Protein AF-A0A9R1C4Q6-F1 (afdb_monomer)

Secondary structure (DSSP, 8-state):
--S-SSSHHHHHHHHTPPTT---PPP-GGGSHHHHTT-HHHHHHHHTT-SSEEE--HHHHTS--TTTTGGGGT-SSEEE-HHHHHHHHHHHHHHH--PSP----PPP----

Organism: Triticum turgidum subsp. durum (NCBI:txid4567)

Sequence (111 aa):
MANDCIGEEVEKLATALPDGGVLLLENVRFYKEEEKNDPEFAKKLASVADLYVNDAFGTAHRAHASTEGVTKYLRPAVAGFLMQKVYIAEVALVHELLKPFHCYYLQYQYK

Foldseek 3Di:
DDPALFDDSLLVVLVPADVVGDDDHPDPVVDPQFQVLNLVSLVRNLPSDQAAEDADPVPLVGNGSNNPNVVVVHPPHYYDPNRVVVVVVVCCVVPVPDDDDDDDDDDDDDD

InterPro domains:
  IPR001576 Phosphoglycerate kinase [PF00162] (2-100)
  IPR001576 Phosphoglycerate kinase [PR00477] (20-35)
  IPR001576 Phosphoglycerate kinase [PR00477] (48-70)
  IPR001576 Phosphoglycerate kinase [PR00477] (79-101)
  IPR001576 Phosphoglycerate kinase [PTHR11406] (1-94)
  IPR015824 Phosphoglycerate kinase, N-terminal [G3DSA:3.40.50.1260] (1-107)
  IPR036043 Phosphoglycerate kinase superfamily [SSF53748] (2-95)

pLDDT: mean 92.33, std 8.68, range [60.38, 98.62]

Solvent-accessible surface area (backbone atoms only — not comparable to full-atom values): 6778 Å² total; per-residue (Å²): 113,44,95,38,57,54,58,73,69,42,44,50,54,53,71,66,51,58,93,93,55,85,80,48,61,32,73,60,78,81,40,74,45,29,75,65,30,30,65,69,56,10,50,49,56,32,73,66,50,68,57,39,70,48,58,55,59,95,52,60,90,45,72,18,6,88,70,42,39,22,57,79,73,22,63,62,64,44,72,28,72,61,30,49,53,53,51,52,53,50,49,45,59,75,76,60,70,70,81,90,81,87,88,85,86,85,82,88,76,87,128

Mean predicted aligned error: 5.25 Å

Structure (mmCIF, N/CA/C/O backbone):
data_AF-A0A9R1C4Q6-F1
#
_entry.id   AF-A0A9R1C4Q6-F1
#
loop_
_atom_site.group_PDB
_atom_site.id
_atom_site.type_symbol
_atom_site.label_atom_id
_atom_site.label_alt_id
_atom_site.label_comp_id
_atom_site.label_asym_id
_atom_site.label_entity_id
_atom_site.label_seq_id
_atom_site.pdbx_PDB_ins_code
_atom_site.Cartn_x
_atom_site.Cartn_y
_atom_site.Cartn_z
_atom_site.occupancy
_atom_site.B_iso_or_equiv
_atom_site.auth_seq_id
_atom_site.auth_comp_id
_atom_site.auth_asym_id
_atom_site.auth_atom_id
_atom_site.pdbx_PDB_model_num
ATOM 1 N N . MET A 1 1 ? -16.572 4.669 -0.882 1.00 83.12 1 MET A N 1
ATOM 2 C CA . MET A 1 1 ? -15.313 5.398 -0.629 1.00 83.12 1 MET A CA 1
ATOM 3 C C . MET A 1 1 ? -15.221 5.600 0.868 1.00 83.12 1 MET A C 1
ATOM 5 O O . MET A 1 1 ? -16.247 5.923 1.458 1.00 83.12 1 MET A O 1
ATOM 9 N N . ALA A 1 2 ? -14.073 5.311 1.471 1.00 93.06 2 ALA A N 1
ATOM 10 C CA . ALA A 1 2 ? -13.839 5.588 2.884 1.00 93.06 2 ALA A CA 1
ATOM 11 C C . ALA A 1 2 ? -13.455 7.063 3.077 1.00 93.06 2 ALA A C 1
ATOM 13 O O . ALA A 1 2 ? -12.887 7.668 2.172 1.00 93.06 2 ALA A O 1
ATOM 14 N N . ASN A 1 3 ? -13.754 7.621 4.250 1.00 95.38 3 ASN A N 1
ATOM 15 C CA . ASN A 1 3 ? -13.382 8.997 4.608 1.00 95.38 3 ASN A CA 1
ATOM 16 C C . ASN A 1 3 ? -11.925 9.114 5.098 1.00 95.38 3 ASN A C 1
ATOM 18 O O . ASN A 1 3 ? -11.452 10.213 5.366 1.00 95.38 3 ASN A O 1
ATOM 22 N N . ASP A 1 4 ? -11.239 7.981 5.260 1.00 97.44 4 ASP A N 1
ATOM 23 C CA . ASP A 1 4 ? -9.867 7.874 5.749 1.00 97.44 4 ASP A CA 1
ATOM 24 C C . ASP A 1 4 ? -9.185 6.643 5.105 1.00 97.44 4 ASP A C 1
ATOM 26 O O . ASP A 1 4 ? -9.827 5.875 4.378 1.00 97.44 4 ASP A O 1
ATOM 30 N N . CYS A 1 5 ? -7.889 6.445 5.346 1.00 97.06 5 CYS A N 1
ATOM 31 C CA . CYS A 1 5 ? -7.134 5.260 4.933 1.00 97.06 5 CYS A CA 1
ATOM 32 C C . CYS A 1 5 ? -6.774 4.315 6.087 1.00 97.06 5 CYS A C 1
ATOM 34 O O . CYS A 1 5 ? -6.268 3.225 5.834 1.00 97.06 5 CYS A O 1
ATOM 36 N N . ILE A 1 6 ? -7.034 4.708 7.337 1.00 96.88 6 ILE A N 1
ATOM 37 C CA . ILE A 1 6 ? -6.811 3.896 8.541 1.00 96.88 6 ILE A CA 1
ATOM 38 C C . ILE A 1 6 ? -7.949 4.084 9.556 1.00 96.88 6 ILE A C 1
ATOM 40 O O . ILE A 1 6 ? -8.725 5.032 9.470 1.00 96.88 6 ILE A O 1
ATOM 44 N N . GLY A 1 7 ? -8.012 3.206 10.560 1.00 96.06 7 GLY A N 1
ATOM 45 C CA . GLY A 1 7 ? -8.912 3.340 11.710 1.00 96.06 7 GLY A CA 1
ATOM 46 C C . GLY A 1 7 ? -10.167 2.468 11.638 1.00 96.06 7 GLY A C 1
ATOM 47 O O . GLY A 1 7 ? -10.437 1.803 10.639 1.00 96.06 7 GLY A O 1
ATOM 48 N N . GLU A 1 8 ? -10.947 2.479 12.722 1.00 95.75 8 GLU A N 1
ATOM 49 C CA . GLU A 1 8 ? -12.047 1.525 12.931 1.00 95.75 8 GLU A CA 1
ATOM 50 C C . GLU A 1 8 ? -13.141 1.585 11.856 1.00 95.75 8 GLU A C 1
ATOM 52 O O . GLU A 1 8 ? -13.734 0.562 11.521 1.00 95.75 8 GLU A O 1
ATOM 57 N N . GLU A 1 9 ? -13.453 2.769 11.319 1.00 95.31 9 GLU A N 1
ATOM 58 C CA . GLU A 1 9 ? -14.451 2.877 10.247 1.00 95.31 9 GLU A CA 1
ATOM 59 C C . GLU A 1 9 ? -13.967 2.220 8.953 1.00 95.31 9 GLU A C 1
ATOM 61 O O . GLU A 1 9 ? -14.748 1.546 8.282 1.00 95.31 9 GLU A O 1
ATOM 66 N N . VAL A 1 10 ? -12.679 2.359 8.627 1.00 97.06 10 VAL A N 1
ATOM 67 C CA . VAL A 1 10 ? -12.078 1.723 7.450 1.00 97.06 10 VAL A CA 1
ATOM 68 C C . VAL A 1 10 ? -12.091 0.204 7.606 1.00 97.06 10 VAL A C 1
ATOM 70 O O . VAL A 1 10 ? -12.490 -0.494 6.678 1.00 97.06 10 VAL A O 1
ATOM 73 N N . GLU A 1 11 ? -11.751 -0.306 8.792 1.00 95.88 11 GLU A N 1
ATOM 74 C CA . GLU A 1 11 ? -11.798 -1.742 9.102 1.00 95.88 11 GLU A CA 1
ATOM 75 C C . GLU A 1 11 ? -13.215 -2.318 8.971 1.00 95.88 11 GLU A C 1
ATOM 77 O O . GLU A 1 11 ? -13.406 -3.381 8.373 1.00 95.88 11 GLU A O 1
ATOM 82 N N . LYS A 1 12 ? -14.232 -1.596 9.461 1.00 96.12 12 LYS A N 1
ATOM 83 C CA . LYS A 1 12 ? -15.643 -1.991 9.312 1.00 96.12 12 LYS A CA 1
ATOM 84 C C . LYS A 1 12 ? -16.077 -2.009 7.850 1.00 96.12 12 LYS A C 1
ATOM 86 O O . LYS A 1 12 ? -16.726 -2.963 7.428 1.00 96.12 12 LYS A O 1
ATOM 91 N N . LEU A 1 13 ? -15.719 -0.980 7.080 1.00 96.25 13 LEU A N 1
ATOM 92 C CA . LEU A 1 13 ? -16.040 -0.905 5.653 1.00 96.25 13 LEU A CA 1
ATOM 93 C C . LEU A 1 13 ? -15.356 -2.022 4.863 1.00 96.25 13 LEU A C 1
ATOM 95 O O . LEU A 1 13 ? -16.006 -2.636 4.023 1.00 96.25 13 LEU A O 1
ATOM 99 N N . ALA A 1 14 ? -14.084 -2.305 5.151 1.00 95.62 14 ALA A N 1
ATOM 100 C CA . ALA A 1 14 ? -13.333 -3.378 4.509 1.00 95.62 14 ALA A CA 1
ATOM 101 C C . ALA A 1 14 ? -13.932 -4.757 4.828 1.00 95.62 14 ALA A C 1
ATOM 103 O O . ALA A 1 14 ? -14.160 -5.548 3.918 1.00 95.62 14 ALA A O 1
ATOM 104 N N . THR A 1 15 ? -14.276 -5.017 6.094 1.00 95.00 15 THR A N 1
ATOM 105 C CA . THR A 1 15 ? -14.875 -6.295 6.528 1.00 95.00 15 THR A CA 1
ATOM 106 C C . THR A 1 15 ? -16.282 -6.510 5.961 1.00 95.00 15 THR A C 1
ATOM 108 O O . THR A 1 15 ? -16.712 -7.643 5.763 1.00 95.00 15 THR A O 1
ATOM 111 N N . ALA A 1 16 ? -17.021 -5.429 5.705 1.00 96.19 16 ALA A N 1
ATOM 112 C CA . ALA A 1 16 ? -18.369 -5.484 5.147 1.00 96.19 16 ALA A CA 1
ATOM 113 C C . ALA A 1 16 ? -18.404 -5.583 3.609 1.00 96.19 16 ALA A C 1
ATOM 115 O O . ALA A 1 16 ? -19.497 -5.626 3.036 1.00 96.19 16 ALA A O 1
ATOM 116 N N . LEU A 1 17 ? -17.251 -5.586 2.924 1.00 95.75 17 LEU A N 1
ATOM 117 C CA . LEU A 1 17 ? -17.214 -5.725 1.469 1.00 95.75 17 LEU A CA 1
ATOM 118 C C . LEU A 1 17 ? -17.735 -7.106 1.044 1.00 95.75 17 LEU A C 1
ATOM 120 O O . LEU A 1 17 ? -17.272 -8.120 1.565 1.00 95.75 17 LEU A O 1
ATOM 124 N N . PRO A 1 18 ? -18.660 -7.172 0.071 1.00 95.38 18 PRO A N 1
ATOM 125 C CA . PRO A 1 18 ? -19.007 -8.439 -0.554 1.00 95.38 18 PRO A CA 1
ATOM 126 C C . PRO A 1 18 ? -17.842 -8.949 -1.411 1.00 95.38 18 PRO A C 1
ATOM 128 O O . PRO A 1 18 ? -16.973 -8.174 -1.820 1.00 95.38 18 PRO A O 1
ATOM 131 N N . ASP A 1 19 ? -17.873 -10.233 -1.764 1.00 94.88 19 ASP A N 1
ATOM 132 C CA . ASP A 1 19 ? -16.914 -10.820 -2.701 1.00 94.88 19 ASP A CA 1
ATOM 133 C C . ASP A 1 19 ? -16.870 -10.027 -4.018 1.00 94.88 19 ASP A C 1
ATOM 135 O O . ASP A 1 19 ? -17.896 -9.751 -4.645 1.00 94.88 19 ASP A O 1
ATOM 139 N N . GLY A 1 20 ? -15.663 -9.635 -4.434 1.00 94.56 20 GLY A N 1
ATOM 140 C CA . GLY A 1 20 ? -15.450 -8.787 -5.613 1.00 94.56 20 GLY A CA 1
ATOM 141 C C . GLY A 1 20 ? -15.788 -7.303 -5.409 1.00 94.56 20 GLY A C 1
ATOM 142 O O . GLY A 1 20 ? -15.716 -6.525 -6.361 1.00 94.56 20 GLY A O 1
ATOM 143 N N . GLY A 1 21 ? -16.143 -6.894 -4.190 1.00 95.44 21 GLY A N 1
ATOM 144 C CA . GLY A 1 21 ? -16.329 -5.498 -3.821 1.00 95.44 21 GLY A CA 1
ATOM 145 C C . GLY A 1 21 ? -15.028 -4.696 -3.904 1.00 95.44 21 GLY A C 1
ATOM 146 O O . GLY A 1 21 ? -13.930 -5.221 -3.733 1.00 95.44 21 GLY A O 1
ATOM 147 N N . VAL A 1 22 ? -15.157 -3.392 -4.152 1.00 95.56 22 VAL A N 1
ATOM 148 C CA . VAL A 1 22 ? -14.022 -2.466 -4.238 1.00 95.56 22 VA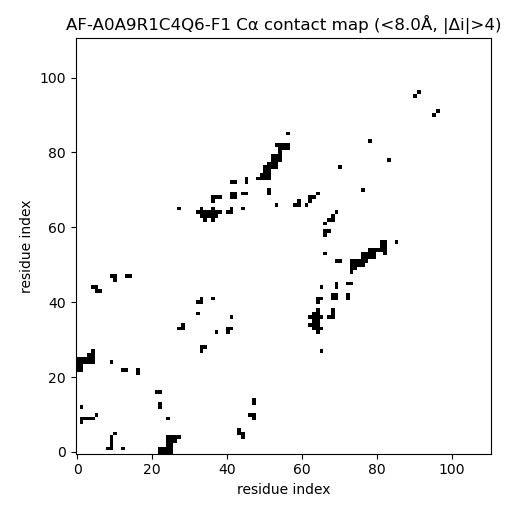L A CA 1
ATOM 149 C C . VAL A 1 22 ? -14.227 -1.328 -3.250 1.00 95.56 22 VAL A C 1
ATOM 151 O O . VAL A 1 22 ? -15.252 -0.643 -3.278 1.00 95.56 22 VAL A O 1
ATOM 154 N N . LEU A 1 23 ? -13.223 -1.089 -2.408 1.00 96.19 23 LEU A N 1
ATOM 155 C CA . LEU A 1 23 ? -13.165 0.061 -1.516 1.00 96.19 23 LEU A CA 1
ATOM 156 C C . LEU A 1 23 ? -11.990 0.953 -1.901 1.00 96.19 23 LEU A C 1
ATOM 158 O O . LEU A 1 23 ? -10.839 0.531 -1.892 1.00 96.19 23 LEU A O 1
ATOM 162 N N . LEU A 1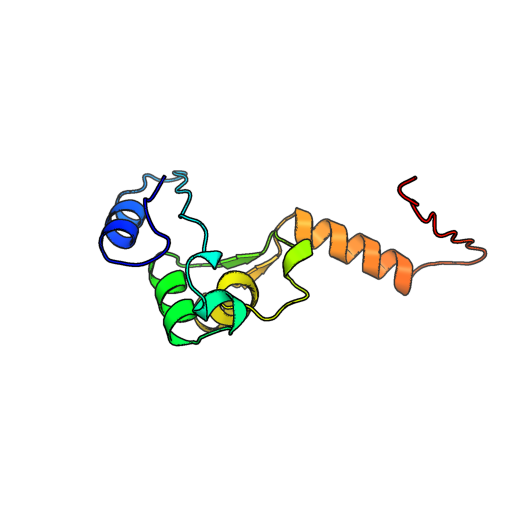 24 ? -12.300 2.209 -2.208 1.00 97.00 24 LEU A N 1
ATOM 163 C CA . LEU A 1 24 ? -11.300 3.258 -2.340 1.00 97.00 24 LEU A CA 1
ATOM 164 C C . LEU A 1 24 ? -11.089 3.922 -0.978 1.00 97.00 24 LEU A C 1
ATOM 166 O O . LEU A 1 24 ? -12.051 4.447 -0.404 1.00 97.00 24 LEU A O 1
ATOM 170 N N . LEU A 1 25 ? -9.849 3.872 -0.495 1.00 97.50 25 LEU A N 1
ATOM 171 C CA . LEU A 1 25 ? -9.385 4.570 0.701 1.00 97.50 25 LEU A CA 1
ATOM 172 C C . LEU A 1 25 ? -9.066 6.033 0.393 1.00 97.50 25 LEU A C 1
ATOM 174 O O . LEU A 1 25 ? -8.812 6.390 -0.759 1.00 97.50 25 LEU A O 1
ATOM 178 N N . GLU A 1 26 ? -9.065 6.866 1.429 1.00 97.81 26 GLU A N 1
ATOM 179 C CA . GLU A 1 26 ? -8.667 8.266 1.293 1.00 97.81 26 GLU A CA 1
ATOM 180 C C . GLU A 1 26 ? -7.155 8.409 1.018 1.00 97.81 26 GLU A C 1
ATOM 182 O O . GLU A 1 26 ? -6.365 7.471 1.161 1.00 97.81 26 GLU A O 1
ATOM 187 N N . ASN A 1 27 ? -6.741 9.595 0.581 1.00 97.50 27 ASN A N 1
ATOM 188 C CA . ASN A 1 27 ? -5.371 9.919 0.222 1.00 97.50 27 ASN A CA 1
ATOM 189 C C . ASN A 1 27 ? -4.380 9.688 1.378 1.00 97.50 27 ASN A C 1
ATOM 191 O O . ASN A 1 27 ? -4.292 10.477 2.319 1.00 97.50 27 ASN A O 1
ATOM 195 N N . VAL A 1 28 ? -3.530 8.665 1.230 1.00 97.06 28 VAL A N 1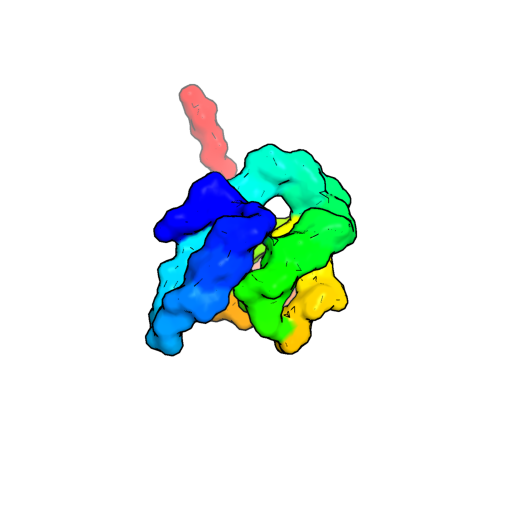
ATOM 196 C CA . VAL A 1 28 ? -2.480 8.300 2.200 1.00 97.06 28 VAL A CA 1
ATOM 197 C C . VAL A 1 28 ? -1.517 9.446 2.531 1.00 97.06 28 VAL A C 1
ATOM 199 O O . VAL A 1 28 ? -0.949 9.472 3.617 1.00 97.06 28 VAL A O 1
ATOM 202 N N . ARG A 1 29 ? -1.357 10.438 1.642 1.00 96.88 29 ARG A N 1
ATOM 203 C CA . ARG A 1 29 ? -0.478 11.600 1.871 1.00 96.88 29 ARG A CA 1
ATOM 204 C C . ARG A 1 29 ? -1.074 12.670 2.783 1.00 96.88 29 ARG A C 1
ATOM 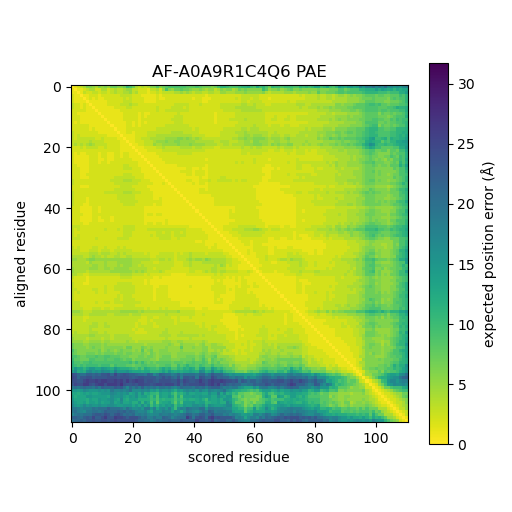206 O O . ARG A 1 29 ? -0.405 13.664 3.057 1.00 96.88 29 ARG A O 1
ATOM 213 N N . PHE A 1 30 ? -2.301 12.492 3.271 1.00 97.88 30 PHE A N 1
ATOM 214 C CA . PHE A 1 30 ? -2.795 13.282 4.401 1.00 97.88 30 PHE A CA 1
ATOM 215 C C . PHE A 1 30 ? -2.055 12.946 5.705 1.00 97.88 30 PHE A C 1
ATOM 217 O O . PHE A 1 30 ? -1.990 13.787 6.602 1.00 97.88 30 PHE A O 1
ATOM 224 N N . TYR A 1 31 ? -1.398 11.784 5.760 1.00 97.94 31 TYR A N 1
ATOM 225 C CA . TYR A 1 31 ? -0.490 11.385 6.827 1.00 97.94 31 TYR A CA 1
ATOM 226 C C . TYR A 1 31 ? 0.960 11.662 6.425 1.00 97.94 31 TYR A C 1
ATOM 228 O O . TYR A 1 31 ? 1.443 11.201 5.392 1.00 97.94 31 TYR A O 1
ATOM 236 N N . LYS A 1 32 ? 1.696 12.401 7.262 1.00 98.00 32 LYS A N 1
ATOM 237 C CA . LYS A 1 32 ? 3.129 12.687 7.027 1.00 98.00 32 LYS A CA 1
ATOM 238 C C . LYS A 1 32 ? 3.992 11.4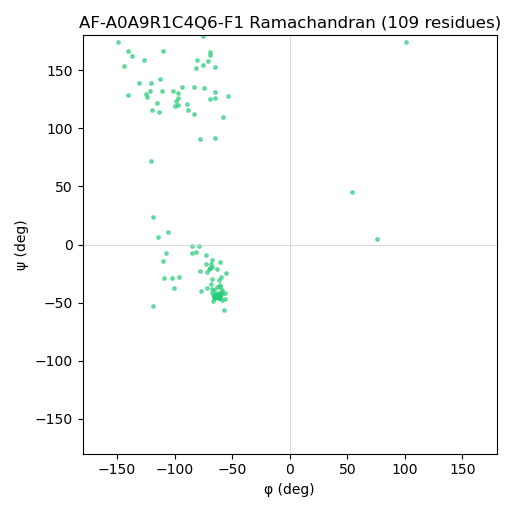35 7.193 1.00 98.00 32 LYS A C 1
ATOM 240 O O . LYS A 1 32 ? 5.134 11.392 6.743 1.00 98.00 32 LYS A O 1
ATOM 245 N N . GLU A 1 33 ? 3.451 10.451 7.891 1.00 98.31 33 GLU A N 1
ATOM 246 C CA . GLU A 1 33 ? 3.982 9.124 8.151 1.00 98.31 33 GLU A CA 1
ATOM 247 C C . GLU A 1 33 ? 4.184 8.318 6.860 1.00 98.31 33 GLU A C 1
ATOM 249 O O . GLU A 1 33 ? 5.127 7.532 6.778 1.00 98.31 33 GLU A O 1
ATOM 254 N N . GLU A 1 34 ? 3.363 8.570 5.832 1.00 98.44 34 GLU A N 1
ATOM 255 C CA . GLU A 1 34 ? 3.462 7.932 4.516 1.00 98.44 34 GLU A CA 1
ATOM 256 C C . GLU A 1 34 ? 4.843 8.147 3.889 1.00 98.44 34 GLU A C 1
ATOM 258 O O . GLU A 1 34 ? 5.552 7.187 3.583 1.00 98.44 34 GLU A O 1
ATOM 263 N N . GLU A 1 35 ? 5.261 9.408 3.748 1.00 97.94 35 GLU A N 1
ATOM 264 C CA . GLU A 1 35 ? 6.540 9.764 3.118 1.00 97.94 35 GLU A CA 1
ATOM 265 C C . GLU A 1 35 ? 7.749 9.379 3.980 1.00 97.94 35 GLU A C 1
ATOM 267 O O . GLU A 1 35 ? 8.857 9.222 3.472 1.00 97.94 35 GLU A O 1
ATOM 272 N N . LYS A 1 36 ? 7.539 9.204 5.290 1.00 98.12 36 LYS A N 1
ATOM 273 C CA . LYS A 1 36 ? 8.571 8.763 6.238 1.00 98.12 36 LYS A CA 1
ATOM 274 C C . LYS A 1 36 ? 8.723 7.250 6.304 1.00 98.12 36 LYS A C 1
ATOM 276 O O . LYS A 1 36 ? 9.637 6.788 6.983 1.00 98.12 36 LYS A O 1
ATOM 281 N N . ASN A 1 37 ? 7.844 6.502 5.633 1.00 98.19 37 ASN A N 1
ATOM 282 C CA . ASN A 1 37 ? 7.792 5.049 5.728 1.00 98.19 37 ASN A CA 1
ATOM 283 C C . ASN A 1 37 ? 7.662 4.560 7.176 1.00 98.19 37 ASN A C 1
ATOM 285 O O . ASN A 1 37 ? 8.398 3.680 7.629 1.00 98.19 37 ASN A O 1
ATOM 289 N N . ASP A 1 38 ? 6.763 5.197 7.924 1.00 98.62 38 ASP A N 1
ATOM 290 C CA . ASP A 1 38 ? 6.570 4.880 9.331 1.00 98.62 38 ASP A CA 1
ATOM 291 C C . ASP A 1 38 ? 6.027 3.441 9.505 1.00 98.62 38 ASP A C 1
ATOM 293 O O . ASP A 1 38 ? 5.001 3.097 8.905 1.00 98.62 38 ASP A O 1
ATOM 297 N N . PRO A 1 39 ? 6.679 2.587 10.320 1.00 98.31 39 PRO A N 1
ATOM 298 C CA . PRO A 1 39 ? 6.258 1.198 10.503 1.00 98.31 39 PRO A CA 1
ATOM 299 C C . PRO A 1 39 ? 4.866 1.040 11.123 1.00 98.31 39 PRO A C 1
ATOM 301 O O . PRO A 1 39 ? 4.126 0.135 10.741 1.00 98.31 39 PRO A O 1
ATOM 304 N N . GLU A 1 40 ? 4.481 1.912 12.059 1.00 98.38 40 GLU A N 1
ATOM 305 C CA . GLU A 1 40 ? 3.169 1.828 12.707 1.00 98.38 40 GLU A CA 1
ATOM 306 C C . GLU A 1 40 ? 2.058 2.246 11.744 1.00 98.38 40 GLU A C 1
ATOM 308 O O . GLU A 1 40 ? 0.993 1.627 11.713 1.00 98.38 40 GLU A O 1
ATOM 313 N N . PHE A 1 41 ? 2.310 3.248 10.901 1.00 98.44 41 PHE A N 1
ATOM 314 C CA . PHE A 1 41 ? 1.392 3.617 9.829 1.00 98.44 41 PHE A CA 1
ATOM 315 C C . PHE A 1 41 ? 1.263 2.508 8.776 1.00 98.44 41 PHE A C 1
ATOM 317 O O . PHE A 1 41 ? 0.147 2.119 8.435 1.00 98.44 41 PHE A O 1
ATOM 324 N N . ALA A 1 42 ? 2.377 1.917 8.333 1.00 98.44 42 ALA A N 1
ATOM 325 C CA . ALA A 1 42 ? 2.366 0.777 7.413 1.00 98.44 42 ALA A CA 1
ATOM 326 C C . ALA A 1 42 ? 1.598 -0.432 7.978 1.00 98.44 42 ALA A C 1
ATOM 328 O O . ALA A 1 42 ? 0.850 -1.087 7.252 1.00 98.44 42 ALA A O 1
ATOM 329 N N . LYS A 1 43 ? 1.738 -0.707 9.280 1.00 98.12 43 LYS A N 1
ATOM 330 C CA . LYS A 1 43 ? 1.001 -1.772 9.969 1.00 98.12 43 LYS A CA 1
ATOM 331 C C . LYS A 1 43 ? -0.505 -1.502 10.015 1.00 98.12 43 LYS A C 1
ATOM 333 O O . LYS A 1 43 ? -1.282 -2.434 9.845 1.00 98.12 43 LYS A O 1
ATOM 338 N N . LYS A 1 44 ? -0.918 -0.246 10.219 1.00 98.06 44 LYS A N 1
ATOM 339 C CA . LYS A 1 44 ? -2.336 0.151 10.161 1.00 98.06 44 LYS A CA 1
ATOM 340 C C . LYS A 1 44 ? -2.904 0.032 8.749 1.00 98.06 44 LYS A C 1
ATOM 342 O O . LYS A 1 44 ? -3.999 -0.478 8.593 1.00 98.06 44 LYS A O 1
ATOM 347 N N . LEU A 1 45 ? -2.158 0.438 7.719 1.00 97.88 45 LEU A N 1
ATOM 348 C CA . LEU A 1 45 ? -2.576 0.232 6.325 1.00 97.88 45 LEU A CA 1
ATOM 349 C C . LEU A 1 45 ? -2.740 -1.259 5.994 1.00 97.88 45 LEU A C 1
ATOM 351 O O . LEU A 1 45 ? -3.644 -1.640 5.258 1.00 97.88 45 LEU A O 1
ATOM 355 N N . ALA A 1 46 ? -1.877 -2.105 6.556 1.00 97.75 46 ALA A N 1
ATOM 356 C CA . ALA A 1 46 ? -1.945 -3.547 6.377 1.00 97.75 46 ALA A CA 1
ATOM 357 C C . ALA A 1 46 ? -3.100 -4.221 7.139 1.00 97.75 46 ALA A C 1
ATOM 359 O O . ALA A 1 46 ? -3.419 -5.359 6.818 1.00 97.75 46 ALA A O 1
ATOM 360 N N . SER A 1 47 ? -3.735 -3.579 8.131 1.00 96.31 47 SER A N 1
ATOM 361 C CA . SER A 1 47 ? -4.740 -4.257 8.974 1.00 96.31 47 SER A CA 1
ATOM 362 C C . SER A 1 47 ? -6.026 -4.623 8.230 1.00 96.31 47 SER A C 1
ATOM 364 O O . SER A 1 47 ? -6.783 -5.465 8.705 1.00 96.31 47 SER A O 1
ATOM 366 N N . VAL A 1 48 ? -6.263 -4.016 7.064 1.00 95.38 48 VAL A N 1
ATOM 367 C CA . VAL A 1 48 ? -7.496 -4.157 6.274 1.00 95.38 48 VAL A CA 1
ATOM 368 C C . VAL A 1 48 ? -7.333 -5.018 5.020 1.00 95.38 48 VAL A C 1
ATOM 370 O O . VAL A 1 48 ? -8.218 -5.024 4.166 1.00 95.38 48 VAL A O 1
ATOM 373 N N . ALA A 1 49 ? -6.204 -5.714 4.871 1.00 95.94 49 ALA A N 1
ATOM 374 C CA . ALA A 1 49 ? -5.918 -6.540 3.704 1.00 95.94 49 ALA A CA 1
ATOM 375 C C . ALA A 1 49 ? -5.145 -7.809 4.081 1.00 95.94 49 ALA A C 1
ATOM 377 O O . ALA A 1 49 ? -4.386 -7.825 5.043 1.00 95.94 49 ALA A O 1
ATOM 378 N N . ASP A 1 50 ? -5.290 -8.858 3.271 1.00 94.69 50 ASP A N 1
ATOM 379 C CA . ASP A 1 50 ? -4.539 -10.111 3.441 1.00 94.69 50 ASP A CA 1
ATOM 380 C C . ASP A 1 50 ? -3.287 -10.171 2.551 1.00 94.69 50 ASP A C 1
ATOM 382 O O . ASP A 1 50 ? -2.290 -10.817 2.875 1.00 94.69 50 ASP A O 1
ATOM 386 N N . LEU A 1 51 ? -3.324 -9.482 1.408 1.00 97.31 51 LEU A N 1
ATOM 387 C CA . LEU A 1 51 ? -2.264 -9.471 0.404 1.00 97.31 51 LEU A CA 1
ATOM 388 C C . LEU A 1 51 ? -2.014 -8.059 -0.106 1.00 97.31 51 LEU A C 1
ATOM 390 O O . LEU A 1 51 ? -2.861 -7.175 0.011 1.00 97.31 51 LEU A O 1
ATOM 394 N N . TYR A 1 52 ? -0.856 -7.865 -0.725 1.00 98.25 52 TYR A N 1
ATOM 395 C CA . TYR A 1 52 ? -0.478 -6.588 -1.308 1.00 98.25 52 TYR A CA 1
ATOM 396 C C . TYR A 1 52 ? -0.201 -6.717 -2.802 1.00 98.25 52 TYR A C 1
ATOM 398 O O . TYR A 1 52 ? 0.565 -7.581 -3.234 1.00 98.25 52 TYR A O 1
ATOM 406 N N . VAL A 1 53 ? -0.783 -5.807 -3.581 1.00 98.06 53 VAL A N 1
ATOM 407 C CA . VAL A 1 53 ? -0.483 -5.625 -5.002 1.00 98.06 53 VAL A CA 1
ATOM 408 C C . VAL A 1 53 ? 0.025 -4.205 -5.195 1.00 98.06 53 VAL A C 1
ATOM 410 O O . VAL A 1 53 ? -0.723 -3.249 -5.003 1.00 98.06 53 VAL A O 1
ATOM 413 N N . ASN A 1 54 ? 1.283 -4.053 -5.605 1.00 97.56 54 ASN A N 1
ATOM 414 C CA . ASN A 1 54 ? 1.777 -2.762 -6.068 1.00 97.56 54 ASN A CA 1
ATOM 415 C C . ASN A 1 54 ? 1.513 -2.651 -7.567 1.00 97.56 54 ASN A C 1
ATOM 417 O O . ASN A 1 54 ? 2.094 -3.411 -8.338 1.00 97.56 54 ASN A O 1
ATOM 421 N N . ASP A 1 55 ? 0.672 -1.707 -7.983 1.00 97.00 55 ASP A N 1
ATOM 422 C CA . ASP A 1 55 ? 0.463 -1.373 -9.398 1.00 97.00 55 ASP A CA 1
ATOM 423 C C . ASP A 1 55 ? 0.832 0.089 -9.712 1.00 97.00 55 ASP A C 1
ATOM 425 O O . ASP A 1 55 ? 0.352 0.677 -10.676 1.00 97.00 55 ASP A O 1
ATOM 429 N N . ALA A 1 56 ? 1.698 0.698 -8.892 1.00 94.75 56 ALA A N 1
ATOM 430 C CA . ALA A 1 56 ? 2.046 2.117 -8.936 1.00 94.75 56 ALA A CA 1
ATOM 431 C C . ALA A 1 56 ? 3.555 2.347 -9.174 1.00 94.75 56 ALA A C 1
ATOM 433 O O . ALA A 1 56 ? 4.294 2.806 -8.300 1.00 94.75 56 ALA A O 1
ATOM 434 N N . PHE A 1 57 ? 4.030 2.084 -10.399 1.00 93.69 57 PHE A N 1
ATOM 435 C CA . PHE A 1 57 ? 5.455 2.226 -10.759 1.00 93.69 57 PHE A CA 1
ATOM 436 C C . PHE A 1 57 ? 6.022 3.621 -10.488 1.00 93.69 57 PHE A C 1
ATOM 438 O O . PHE A 1 57 ? 7.105 3.767 -9.920 1.00 93.69 57 PHE A O 1
ATOM 445 N N . GLY A 1 58 ? 5.252 4.663 -10.809 1.00 93.31 58 GLY A N 1
ATOM 446 C CA . GLY A 1 58 ? 5.663 6.053 -10.608 1.00 93.31 58 GLY A CA 1
ATOM 447 C C . GLY A 1 58 ? 5.947 6.427 -9.148 1.00 93.31 58 GLY A C 1
ATOM 448 O O . GLY A 1 58 ? 6.576 7.452 -8.900 1.00 93.31 58 GLY A O 1
ATOM 449 N N . THR A 1 59 ? 5.524 5.624 -8.170 1.00 93.44 59 THR A N 1
ATOM 450 C CA . THR A 1 59 ? 5.831 5.832 -6.747 1.00 93.44 59 THR A CA 1
ATOM 451 C C . THR A 1 59 ? 6.795 4.797 -6.178 1.00 93.44 59 THR A C 1
ATOM 453 O O . THR A 1 59 ? 7.361 5.049 -5.120 1.00 93.44 59 THR A O 1
ATOM 456 N N . ALA A 1 60 ? 7.042 3.686 -6.880 1.00 92.69 60 ALA A N 1
ATOM 457 C CA . ALA A 1 60 ? 7.869 2.575 -6.405 1.00 92.69 60 ALA A CA 1
ATOM 458 C C . ALA A 1 60 ? 9.347 2.945 -6.161 1.00 92.69 60 ALA A C 1
ATOM 460 O O . ALA A 1 60 ? 10.023 2.284 -5.381 1.00 92.69 60 ALA A O 1
ATOM 461 N N . HIS A 1 61 ? 9.844 4.023 -6.777 1.00 93.38 61 HIS A N 1
ATOM 462 C CA . HIS A 1 61 ? 11.206 4.530 -6.559 1.00 93.38 61 HIS A CA 1
ATOM 463 C C . HIS A 1 61 ? 11.407 5.224 -5.197 1.00 93.38 61 HIS A C 1
ATOM 465 O O . HIS A 1 61 ? 12.537 5.565 -4.848 1.00 93.38 61 HIS A O 1
ATOM 471 N N . ARG A 1 62 ? 10.333 5.468 -4.431 1.00 95.44 62 ARG A N 1
ATOM 472 C CA . ARG A 1 62 ? 10.393 6.003 -3.064 1.00 95.44 62 ARG A CA 1
ATOM 473 C C . ARG A 1 62 ? 9.956 4.933 -2.074 1.00 95.44 62 ARG A C 1
ATOM 475 O O . ARG A 1 62 ? 8.906 4.314 -2.247 1.00 95.44 62 ARG A O 1
ATOM 482 N N . ALA A 1 63 ? 10.742 4.763 -1.016 1.00 97.00 63 ALA A N 1
ATOM 483 C CA . ALA A 1 63 ? 10.378 3.914 0.109 1.00 97.00 63 ALA A CA 1
ATOM 484 C C . ALA A 1 63 ? 9.371 4.665 0.984 1.00 97.00 63 ALA A C 1
ATOM 486 O O . ALA A 1 63 ? 9.774 5.428 1.854 1.00 97.00 63 ALA A O 1
ATOM 487 N N . HIS A 1 64 ? 8.079 4.500 0.706 1.00 98.50 64 HIS A N 1
ATOM 488 C CA . HIS A 1 64 ? 6.982 5.030 1.513 1.00 98.50 64 HIS A CA 1
ATOM 489 C C . HIS A 1 64 ? 6.244 3.895 2.226 1.00 98.50 64 HIS A C 1
ATOM 491 O O . HIS A 1 64 ? 6.399 2.724 1.869 1.00 98.50 64 HIS A O 1
ATOM 497 N N . ALA A 1 65 ? 5.399 4.237 3.199 1.00 98.44 65 ALA A N 1
ATOM 498 C CA . ALA A 1 65 ? 4.652 3.245 3.966 1.00 98.44 65 ALA A CA 1
ATOM 499 C C . ALA A 1 65 ? 3.720 2.418 3.066 1.00 98.44 65 ALA A C 1
ATOM 501 O O . ALA A 1 65 ? 3.740 1.191 3.142 1.00 98.44 65 ALA A O 1
ATOM 502 N N . SER A 1 66 ? 2.973 3.061 2.164 1.00 97.94 66 SER A N 1
ATOM 503 C CA . SER A 1 66 ? 2.056 2.376 1.243 1.00 97.94 66 SER A CA 1
ATOM 504 C C . SER A 1 66 ? 2.747 1.585 0.125 1.00 97.94 66 SER A C 1
ATOM 506 O O . SER A 1 66 ? 2.149 0.653 -0.404 1.00 97.94 66 SER A O 1
ATOM 508 N N . THR A 1 67 ? 3.993 1.924 -0.239 1.00 97.44 67 THR A N 1
ATOM 509 C CA . THR A 1 67 ? 4.707 1.303 -1.372 1.00 97.44 67 THR A CA 1
ATOM 510 C C . THR A 1 67 ? 5.708 0.228 -0.953 1.00 97.44 67 THR A C 1
ATOM 512 O O . THR A 1 67 ? 5.845 -0.775 -1.657 1.00 97.44 67 THR A O 1
ATOM 515 N N . GLU A 1 68 ? 6.402 0.436 0.171 1.00 97.81 68 GLU A N 1
ATOM 516 C CA . GLU A 1 68 ? 7.464 -0.424 0.707 1.00 97.81 68 GLU A CA 1
ATOM 517 C C . GLU A 1 68 ? 7.097 -0.968 2.087 1.00 97.81 68 GLU A C 1
ATOM 519 O O . GLU A 1 68 ? 7.111 -2.185 2.279 1.00 97.81 68 GLU A O 1
ATOM 524 N N . GLY A 1 69 ? 6.730 -0.100 3.035 1.00 98.06 69 GLY A N 1
ATOM 525 C CA . GLY A 1 69 ? 6.536 -0.484 4.435 1.00 98.06 69 GLY A CA 1
ATOM 526 C C . GLY A 1 69 ? 5.479 -1.569 4.620 1.00 98.06 69 GLY A C 1
ATOM 527 O O . GLY A 1 69 ? 5.702 -2.544 5.339 1.00 98.06 69 GLY A O 1
ATOM 528 N N . VAL A 1 70 ? 4.357 -1.453 3.908 1.00 97.88 70 VAL A N 1
ATOM 529 C CA . VAL A 1 70 ? 3.225 -2.386 3.977 1.00 97.88 70 VAL A CA 1
ATOM 530 C C . VAL A 1 70 ? 3.623 -3.820 3.596 1.00 97.88 70 VAL A C 1
ATOM 532 O O . VAL A 1 70 ? 3.086 -4.789 4.134 1.00 97.88 70 VAL A O 1
ATOM 535 N N . THR A 1 71 ? 4.643 -3.986 2.744 1.00 97.81 71 THR A N 1
ATOM 536 C CA . THR A 1 71 ? 5.125 -5.302 2.281 1.00 97.81 71 THR A CA 1
ATOM 537 C C . THR A 1 71 ? 5.785 -6.139 3.382 1.00 97.81 71 THR A C 1
ATOM 539 O O . THR A 1 71 ? 6.006 -7.341 3.209 1.00 97.81 71 THR A O 1
ATOM 542 N N . LYS A 1 72 ? 6.101 -5.517 4.525 1.00 97.69 72 LYS A N 1
ATOM 543 C CA . LYS A 1 72 ? 6.636 -6.191 5.716 1.00 97.69 72 LYS A CA 1
ATOM 544 C C . LYS A 1 72 ? 5.547 -6.919 6.499 1.00 97.69 72 LYS A C 1
ATOM 546 O O . LYS A 1 72 ? 5.863 -7.862 7.220 1.00 97.69 72 LYS A O 1
ATOM 551 N N . TYR A 1 73 ? 4.293 -6.498 6.336 1.00 98.00 73 TYR A N 1
ATOM 552 C CA . TYR A 1 73 ? 3.139 -7.004 7.077 1.00 98.00 73 TYR A CA 1
ATOM 553 C C . TYR A 1 73 ? 2.204 -7.849 6.206 1.00 98.00 73 TYR A C 1
ATOM 555 O O . TYR A 1 73 ? 1.589 -8.778 6.717 1.00 98.00 73 TYR A O 1
ATOM 563 N N . LEU A 1 74 ? 2.144 -7.579 4.897 1.00 97.75 74 LEU A N 1
ATOM 564 C CA . LEU A 1 74 ? 1.293 -8.306 3.952 1.00 97.75 74 LEU A CA 1
ATOM 565 C C . LEU A 1 74 ? 2.075 -9.335 3.135 1.00 97.75 74 LEU A C 1
ATOM 567 O O . LEU A 1 74 ? 3.120 -9.035 2.547 1.00 97.75 74 LEU A O 1
ATOM 571 N N . ARG A 1 75 ? 1.538 -10.557 3.058 1.00 95.25 75 ARG A N 1
ATOM 572 C CA . ARG A 1 75 ? 2.082 -11.653 2.249 1.00 95.25 75 ARG A CA 1
ATOM 573 C C . ARG A 1 75 ? 0.932 -12.441 1.600 1.00 95.25 75 ARG A C 1
ATOM 575 O O . ARG A 1 75 ? 0.069 -12.914 2.325 1.00 95.25 75 ARG A O 1
ATOM 582 N N . PRO A 1 76 ? 0.962 -12.677 0.276 1.00 97.12 76 PRO A N 1
ATOM 583 C CA . PRO A 1 76 ? 2.019 -12.303 -0.663 1.00 97.12 76 PRO A CA 1
ATOM 584 C C . PRO A 1 76 ? 2.012 -10.804 -1.004 1.00 97.12 76 PRO A C 1
ATOM 586 O O . PRO A 1 76 ? 0.985 -10.136 -0.942 1.00 97.12 76 PRO A O 1
ATOM 589 N N . ALA A 1 77 ? 3.184 -10.293 -1.382 1.00 97.62 77 ALA A N 1
ATOM 590 C CA . ALA A 1 77 ? 3.366 -8.952 -1.926 1.00 97.62 77 ALA A CA 1
ATOM 591 C C . ALA A 1 77 ? 3.808 -9.098 -3.386 1.00 97.62 77 ALA A C 1
ATOM 593 O O . ALA A 1 77 ? 4.880 -9.647 -3.647 1.00 97.62 77 ALA A O 1
ATOM 594 N N . VAL A 1 78 ? 2.967 -8.671 -4.327 1.00 97.50 78 VAL A N 1
ATOM 595 C CA . VAL A 1 78 ? 3.149 -8.919 -5.764 1.00 97.50 78 VAL A CA 1
ATOM 596 C C . VAL A 1 78 ? 3.091 -7.630 -6.580 1.00 97.50 78 VAL A C 1
ATOM 598 O O . VAL A 1 78 ? 2.548 -6.615 -6.146 1.00 97.50 78 VAL A O 1
ATOM 601 N N . ALA A 1 79 ? 3.657 -7.677 -7.782 1.00 96.81 79 ALA A N 1
ATOM 602 C CA . ALA A 1 79 ? 3.494 -6.628 -8.779 1.00 96.81 79 ALA A CA 1
ATOM 603 C C . ALA A 1 79 ? 2.177 -6.825 -9.544 1.00 96.81 79 ALA A C 1
ATOM 605 O O . ALA A 1 79 ? 1.861 -7.941 -9.958 1.00 96.81 79 ALA A O 1
ATOM 606 N N . GLY A 1 80 ? 1.435 -5.739 -9.752 1.00 96.88 80 GLY A N 1
ATOM 607 C CA . GLY A 1 80 ? 0.298 -5.692 -10.664 1.00 96.88 80 GLY A CA 1
ATOM 608 C C . GLY A 1 80 ? 0.729 -5.645 -12.135 1.00 96.88 80 GLY A C 1
ATOM 609 O O . GLY A 1 80 ? 1.920 -5.645 -12.469 1.00 96.88 80 GLY A O 1
ATOM 610 N N . PHE A 1 81 ? -0.248 -5.613 -13.041 1.00 96.56 81 PHE A N 1
ATOM 611 C CA . PHE A 1 81 ? 0.009 -5.685 -14.481 1.00 96.56 81 PHE A CA 1
ATOM 612 C C . PHE A 1 81 ? 0.720 -4.448 -15.044 1.00 96.56 81 PHE A C 1
ATOM 614 O O . PH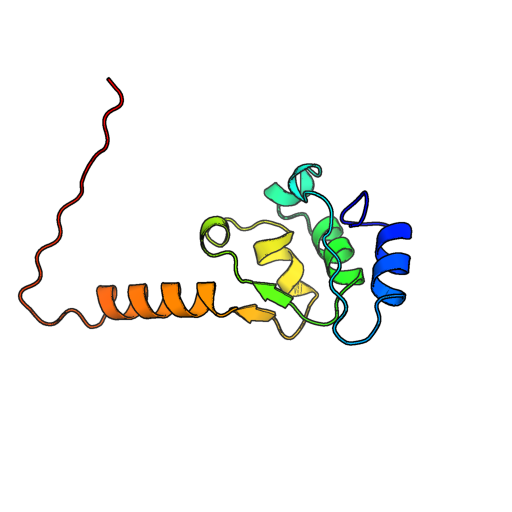E A 1 81 ? 1.516 -4.590 -15.975 1.00 96.56 81 PHE A O 1
ATOM 621 N N . LEU A 1 82 ? 0.453 -3.244 -14.524 1.00 94.50 82 LEU A N 1
ATOM 622 C CA . LEU A 1 82 ? 1.163 -2.033 -14.940 1.00 94.50 82 LEU A CA 1
ATOM 623 C C . LEU A 1 82 ? 2.628 -2.126 -14.518 1.00 94.50 82 LEU A C 1
ATOM 625 O O . LEU A 1 82 ? 3.515 -1.938 -15.350 1.00 94.50 82 LEU A O 1
ATOM 629 N N . MET A 1 83 ? 2.874 -2.486 -13.257 1.00 94.31 83 MET A N 1
ATOM 630 C CA . MET A 1 83 ? 4.228 -2.705 -12.738 1.00 94.31 83 MET A CA 1
ATOM 631 C C . MET A 1 83 ? 4.991 -3.749 -13.557 1.00 94.31 83 MET A C 1
ATOM 633 O O . MET A 1 83 ? 6.125 -3.504 -13.967 1.00 94.31 83 MET A O 1
ATOM 637 N N . GLN A 1 84 ? 4.357 -4.888 -13.850 1.00 94.38 84 GLN A N 1
ATOM 638 C CA . GLN A 1 84 ? 4.962 -5.957 -14.642 1.00 94.38 84 GLN A CA 1
ATOM 639 C C . GLN A 1 84 ? 5.346 -5.484 -16.050 1.00 94.38 84 GLN A C 1
ATOM 641 O O . GLN A 1 84 ? 6.452 -5.763 -16.510 1.00 94.38 84 GLN A O 1
ATOM 646 N N . LYS A 1 85 ? 4.454 -4.761 -16.739 1.00 93.38 85 LYS A N 1
ATOM 647 C CA . LYS A 1 85 ? 4.721 -4.248 -18.092 1.00 93.38 85 LYS A CA 1
ATOM 648 C C . LYS A 1 85 ? 5.904 -3.288 -18.117 1.00 93.38 85 LYS A C 1
ATOM 650 O O . LYS A 1 85 ? 6.755 -3.417 -18.994 1.00 93.38 85 LYS A O 1
ATOM 655 N N . VAL A 1 86 ? 5.950 -2.343 -17.175 1.00 91.06 86 VAL A N 1
ATOM 656 C CA . VAL A 1 86 ? 7.041 -1.363 -17.112 1.00 91.06 86 VAL A CA 1
ATOM 657 C C . VAL A 1 86 ? 8.364 -2.060 -16.810 1.00 91.06 86 VAL A C 1
ATOM 659 O O . VAL A 1 86 ? 9.331 -1.851 -17.534 1.00 91.06 86 VAL A O 1
ATOM 662 N N . TYR A 1 87 ? 8.382 -2.967 -15.830 1.00 89.69 87 TYR A N 1
ATOM 663 C CA . TYR A 1 87 ? 9.579 -3.731 -15.487 1.00 89.69 87 TYR A CA 1
ATOM 664 C C . TYR A 1 87 ? 10.118 -4.548 -16.671 1.00 89.69 87 TYR A C 1
ATOM 666 O O . TYR A 1 87 ? 11.306 -4.483 -16.972 1.00 89.69 87 TYR A O 1
ATOM 674 N N . ILE A 1 88 ? 9.254 -5.281 -17.385 1.00 88.81 88 ILE A N 1
ATOM 675 C CA . ILE A 1 88 ? 9.670 -6.068 -18.559 1.00 88.81 88 ILE A CA 1
ATOM 676 C C . ILE A 1 88 ? 10.254 -5.161 -19.648 1.00 88.81 88 ILE A C 1
ATOM 678 O O . ILE A 1 88 ? 11.295 -5.488 -20.215 1.00 88.81 88 ILE A O 1
ATOM 682 N N . ALA A 1 89 ? 9.610 -4.027 -19.935 1.00 86.50 89 ALA A N 1
ATOM 683 C CA . ALA A 1 89 ? 10.094 -3.088 -20.943 1.00 86.50 89 ALA A CA 1
ATOM 684 C C . ALA A 1 89 ? 11.468 -2.502 -20.573 1.00 86.50 89 ALA A C 1
ATOM 686 O O . ALA A 1 89 ? 12.344 -2.411 -21.433 1.00 86.50 89 ALA A O 1
ATOM 687 N N . GLU A 1 90 ? 11.678 -2.147 -19.302 1.00 85.19 90 GLU A N 1
ATOM 688 C CA . GLU A 1 90 ? 12.969 -1.653 -18.813 1.00 85.19 90 GLU A CA 1
ATOM 689 C C . GLU A 1 90 ? 14.060 -2.725 -18.877 1.00 85.19 90 GLU A C 1
ATOM 691 O O . GLU A 1 90 ? 15.157 -2.450 -19.359 1.00 85.19 90 GLU A O 1
ATOM 696 N N . VAL A 1 91 ? 13.765 -3.957 -18.451 1.00 86.00 91 VAL A N 1
ATOM 697 C CA . VAL A 1 91 ? 14.723 -5.070 -18.516 1.00 86.00 91 VAL A CA 1
ATOM 698 C C . VAL A 1 91 ? 15.120 -5.360 -19.961 1.00 86.00 91 VAL A C 1
ATOM 700 O O . VAL A 1 91 ? 16.313 -5.457 -20.243 1.00 86.00 91 VAL A O 1
ATOM 703 N N . ALA A 1 92 ? 14.156 -5.432 -20.882 1.00 85.50 92 ALA A N 1
ATOM 704 C CA . ALA A 1 92 ? 14.432 -5.635 -22.303 1.00 85.50 92 ALA A CA 1
ATOM 705 C C . ALA A 1 92 ? 15.316 -4.511 -22.874 1.00 85.50 92 ALA A C 1
ATOM 707 O O . ALA A 1 92 ? 16.268 -4.775 -23.607 1.00 85.50 92 ALA A O 1
ATOM 708 N N . LEU A 1 93 ? 15.061 -3.255 -22.489 1.00 83.31 93 LEU A N 1
ATOM 709 C CA . LEU A 1 93 ? 15.876 -2.118 -22.916 1.00 83.31 93 LEU A CA 1
ATOM 710 C C . LEU A 1 93 ? 17.311 -2.194 -22.369 1.00 83.31 93 LEU A C 1
ATOM 712 O O . LEU A 1 93 ? 18.267 -1.935 -23.093 1.00 83.31 93 LEU A O 1
ATOM 716 N N . VAL A 1 94 ? 17.484 -2.531 -21.092 1.00 80.56 94 VAL A N 1
ATOM 717 C CA . VAL A 1 94 ? 18.807 -2.529 -20.448 1.00 80.56 94 VAL A CA 1
ATOM 718 C C . VAL A 1 94 ? 19.640 -3.747 -20.851 1.00 80.56 94 VAL A C 1
ATOM 720 O O . VAL A 1 94 ? 20.844 -3.618 -21.069 1.00 80.56 94 VAL A O 1
ATOM 723 N N . HIS A 1 95 ? 19.021 -4.925 -20.949 1.00 74.88 95 HIS A N 1
ATOM 724 C CA . HIS A 1 95 ? 19.736 -6.191 -21.116 1.00 74.88 95 HIS A CA 1
ATOM 725 C C . HIS A 1 95 ? 19.730 -6.737 -22.547 1.00 74.88 95 HIS A C 1
ATOM 727 O O . HIS A 1 95 ? 20.679 -7.425 -22.921 1.00 74.88 95 HIS A O 1
ATOM 733 N N . GLU A 1 96 ? 18.703 -6.447 -23.350 1.00 71.81 96 GLU A N 1
ATOM 734 C CA . GLU A 1 96 ? 18.470 -7.134 -24.63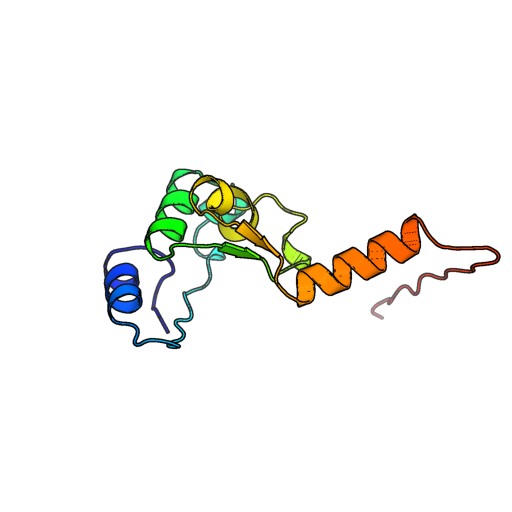0 1.00 71.81 96 GLU A CA 1
ATOM 735 C C . GLU A 1 96 ? 18.601 -6.235 -25.866 1.00 71.81 96 GLU A C 1
ATOM 737 O O . GLU A 1 96 ? 18.366 -6.694 -26.985 1.00 71.81 96 GLU A O 1
ATOM 742 N N . LEU A 1 97 ? 19.027 -4.973 -25.718 1.00 66.50 97 LEU A N 1
ATOM 743 C CA . LEU A 1 97 ? 19.307 -4.110 -26.869 1.00 66.50 97 LEU A CA 1
ATOM 744 C C . LEU A 1 97 ? 20.485 -4.644 -27.706 1.00 66.50 97 LEU A C 1
ATOM 746 O O . LEU A 1 97 ? 21.654 -4.300 -27.507 1.00 66.50 97 LEU A O 1
ATOM 750 N N . LEU A 1 98 ? 20.151 -5.461 -28.704 1.00 63.28 98 LEU A N 1
ATOM 751 C CA . LEU A 1 98 ? 21.035 -5.869 -29.788 1.00 63.28 98 LEU A CA 1
ATOM 752 C C . LEU A 1 98 ? 21.215 -4.705 -30.781 1.00 63.28 98 LEU A C 1
ATOM 754 O O . LEU A 1 98 ? 20.274 -4.002 -31.141 1.00 63.28 98 LEU A O 1
ATOM 758 N N . LYS A 1 99 ? 22.469 -4.468 -31.181 1.00 70.81 99 LYS A N 1
ATOM 759 C CA . LYS A 1 99 ? 22.924 -3.278 -31.922 1.00 70.81 99 LYS A CA 1
ATOM 760 C C . LYS A 1 99 ? 22.443 -3.225 -33.386 1.00 70.81 99 LYS A C 1
ATOM 762 O O . LYS A 1 99 ? 22.289 -4.281 -33.997 1.00 70.81 99 LYS A O 1
ATOM 767 N N . PRO A 1 100 ? 22.398 -2.019 -34.000 1.00 73.31 100 PRO A N 1
ATOM 768 C CA . PRO A 1 100 ? 22.609 -0.700 -33.388 1.00 73.31 100 PRO A CA 1
ATOM 769 C C . PRO A 1 100 ? 21.298 -0.036 -32.927 1.00 73.31 100 PRO A C 1
ATOM 771 O O . PRO A 1 100 ? 20.323 0.010 -33.671 1.00 73.31 100 PRO A O 1
ATOM 774 N N . PHE A 1 101 ? 21.307 0.545 -31.721 1.00 74.88 101 PHE A N 1
ATOM 775 C CA . PHE A 1 101 ? 20.193 1.313 -31.150 1.00 74.88 101 PHE A CA 1
ATOM 776 C C . PHE A 1 101 ? 20.567 2.795 -31.012 1.00 74.88 101 PHE A C 1
ATOM 778 O O . PHE A 1 101 ? 21.704 3.117 -30.667 1.00 74.88 101 PHE A O 1
ATOM 785 N N . HIS A 1 102 ? 19.607 3.687 -31.262 1.00 81.12 102 HIS A N 1
ATOM 786 C CA . HIS A 1 102 ? 19.747 5.137 -31.112 1.00 81.12 102 HIS A CA 1
ATOM 787 C C . HIS A 1 102 ? 18.638 5.651 -30.185 1.00 81.12 102 HIS A C 1
ATOM 789 O O . HIS A 1 102 ? 17.468 5.348 -30.403 1.00 81.12 102 HIS A O 1
ATOM 795 N N . CYS A 1 103 ? 19.003 6.438 -29.171 1.00 82.25 103 CYS A N 1
ATOM 796 C CA . CYS A 1 103 ? 18.075 7.054 -28.220 1.00 82.25 103 CYS A CA 1
ATOM 797 C C . CYS A 1 103 ? 18.216 8.579 -28.274 1.00 82.25 103 CYS A C 1
ATOM 799 O O . CYS A 1 103 ? 19.338 9.085 -28.335 1.00 82.25 103 CYS A O 1
ATOM 801 N N . TYR A 1 104 ? 17.099 9.304 -28.215 1.00 84.56 104 TYR A N 1
ATOM 802 C CA . TYR A 1 104 ? 17.069 10.765 -28.146 1.00 84.56 104 TYR A CA 1
ATOM 803 C C . TYR A 1 104 ? 16.146 11.210 -27.012 1.00 84.56 104 TYR A C 1
ATOM 805 O O . TYR A 1 104 ? 15.057 10.665 -26.842 1.00 84.56 104 TYR A O 1
ATOM 813 N N . TYR A 1 105 ? 16.567 12.228 -26.264 1.00 84.00 105 TYR A N 1
ATOM 814 C CA . TYR A 1 105 ? 15.745 12.872 -25.244 1.00 84.00 105 TYR A CA 1
ATOM 815 C C . TYR A 1 105 ? 15.107 14.133 -25.820 1.00 84.00 105 TYR A C 1
ATOM 817 O O . TYR A 1 105 ? 15.794 14.973 -26.401 1.00 84.00 105 TYR A O 1
ATOM 825 N N . LEU A 1 106 ? 13.797 14.280 -25.633 1.00 85.69 106 LEU A N 1
ATOM 826 C CA . LEU A 1 106 ? 13.084 15.519 -25.923 1.00 85.69 106 LEU A CA 1
ATOM 827 C C . LEU A 1 106 ? 12.892 16.279 -24.614 1.00 85.69 106 LEU A C 1
ATOM 829 O O . LEU A 1 106 ? 12.314 15.754 -23.665 1.00 85.69 106 LEU A O 1
ATOM 833 N N . GLN A 1 107 ? 13.372 17.518 -24.562 1.00 79.38 107 GLN A N 1
ATOM 834 C CA . GLN A 1 107 ? 13.138 18.406 -23.430 1.00 79.38 107 GLN A CA 1
ATOM 835 C C . GLN A 1 107 ? 11.997 19.362 -23.774 1.00 79.38 107 GLN A C 1
ATOM 837 O O . GLN A 1 107 ? 12.092 20.139 -24.723 1.00 79.38 107 GLN A O 1
ATOM 842 N N . TYR A 1 108 ? 10.918 19.308 -22.998 1.00 79.06 108 TYR A N 1
ATOM 843 C CA . TYR A 1 108 ? 9.822 20.263 -23.112 1.00 79.06 108 TYR A CA 1
ATOM 844 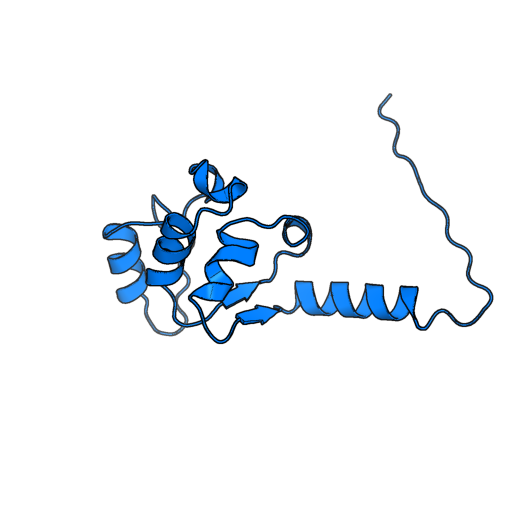C C . TYR A 1 108 ? 10.184 21.529 -22.324 1.00 79.06 108 TYR A C 1
ATOM 846 O O . TYR A 1 108 ? 10.311 21.487 -21.102 1.00 79.06 108 TYR A O 1
ATOM 854 N N . GLN A 1 109 ? 10.401 22.642 -23.023 1.00 75.81 109 GLN A N 1
ATOM 855 C CA . GLN A 1 109 ? 10.640 23.956 -22.421 1.00 75.81 109 GLN A CA 1
ATOM 856 C C . GLN A 1 109 ? 9.305 24.713 -22.399 1.00 75.81 109 GLN A C 1
ATOM 858 O O . GLN A 1 109 ? 8.714 24.939 -23.457 1.00 75.81 109 GLN A O 1
ATOM 863 N N . TYR A 1 110 ? 8.817 25.095 -21.216 1.00 65.62 110 TYR A N 1
ATOM 864 C CA . TYR A 1 110 ? 7.712 26.052 -21.117 1.00 65.62 110 TYR A CA 1
ATOM 865 C C . TYR A 1 110 ? 8.232 27.430 -21.563 1.00 65.62 110 TYR A C 1
ATOM 867 O O . TYR A 1 110 ? 9.261 27.878 -21.059 1.00 65.62 110 TYR A O 1
ATOM 875 N N . LYS A 1 111 ? 7.567 28.054 -22.545 1.00 60.38 111 LYS A N 1
ATOM 876 C CA . LYS A 1 111 ? 7.806 29.457 -22.925 1.00 60.38 111 LYS A CA 1
ATOM 877 C C . LYS A 1 111 ? 7.144 30.406 -21.938 1.00 60.38 111 LYS A C 1
ATOM 879 O O . LYS A 1 111 ? 6.035 30.058 -21.475 1.00 60.38 111 LYS A O 1
#

Radius of gyration: 18.24 Å; Cα contacts (8 Å, |Δi|>4): 127; chains: 1; bounding box: 42×42×46 Å

Nearest PDB structures (foldseek):
  7zy7-assembly1_A  TM=9.450E-01  e=5.129E-09  Chlamydomonas reinhardtii
  7zy7-assembly2_B  TM=9.444E-01  e=4.236E-09  Chlamydomonas reinhardti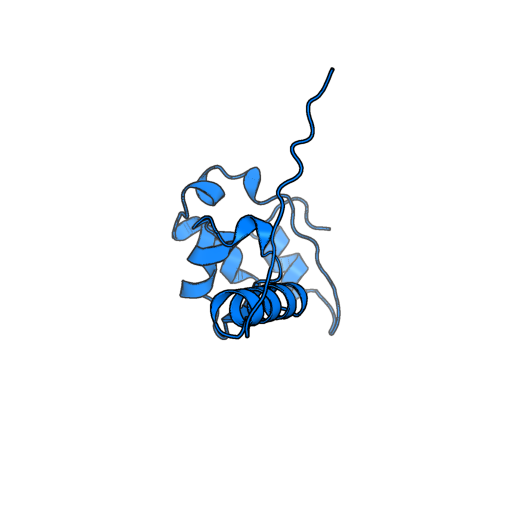i
  3uwd-assembly1_A  TM=9.383E-01  e=5.093E-08  Bacillus anthracis
  1vpe-assembly1_A  TM=9.311E-01  e=1.020E-06  Thermotoga maritima
  2ie8-assembly1_A  TM=9.582E-01  e=5.353E-06  Thermus caldophilus